Protein AF-A0A7Z9L469-F1 (afdb_monomer_lite)

Radius of gyration: 16.27 Å; chains: 1; bounding box: 32×48×45 Å

Sequence (100 aa):
MPVSLHVGRAPVVVGKNRYGDAFSQDIVPWVNVLEARRKDGGKVAVLFEHPAHPVFTLEAPEGLTADFPGYAVQRLQEALGDEVVAMFVRAALEIQTPSR

Foldseek 3Di:
DDWDKDKDKDFDDPDWDPVPPVDDRDADRIKIWIWTADPVGATQEIEIEGADDQCPCVVPPDDDDPHPQRVVQVVCCVVRDVNYHYYYDYDDNDPPDPDD

Secondary structure (DSSP, 8-state):
--EEEEEEEEE------TTGGGS------EEEEEEEEETTS-EEEEEEEE---S-TTTT-SS----HHHHHHHHHHHHHH-TTSEEEEEEPPS---PPP-

pLDDT: mean 84.03, std 14.21, range [41.22, 97.12]

Structure (mmCIF, N/CA/C/O backbone):
data_AF-A0A7Z9L469-F1
#
_entry.id   AF-A0A7Z9L469-F1
#
loop_
_atom_site.group_PDB
_atom_site.id
_atom_site.type_symbol
_atom_site.label_atom_id
_atom_site.label_alt_id
_atom_site.label_comp_id
_atom_site.label_asym_id
_atom_site.label_entity_id
_atom_site.label_seq_id
_atom_site.pdbx_PDB_ins_code
_atom_site.Cartn_x
_atom_site.Cartn_y
_atom_site.Cartn_z
_atom_site.occupancy
_atom_site.B_iso_or_equiv
_atom_site.auth_seq_id
_atom_site.auth_comp_id
_atom_site.auth_asym_id
_atom_site.auth_atom_id
_atom_site.pdbx_PDB_model_num
ATOM 1 N N . MET A 1 1 ? -5.718 -3.303 23.966 1.00 64.25 1 MET A N 1
ATOM 2 C CA . MET A 1 1 ? -6.958 -3.515 23.184 1.00 64.25 1 MET A CA 1
ATOM 3 C C . MET A 1 1 ? -6.751 -4.732 22.291 1.00 64.25 1 MET A C 1
ATOM 5 O O . MET A 1 1 ? -5.774 -4.721 21.553 1.00 64.25 1 MET A O 1
ATOM 9 N N . PRO A 1 2 ? -7.568 -5.795 22.371 1.00 83.69 2 PRO A N 1
ATOM 10 C CA . PRO A 1 2 ? -7.439 -6.925 21.453 1.00 83.69 2 PRO A CA 1
ATOM 11 C C . PRO A 1 2 ? -7.789 -6.496 20.018 1.00 83.69 2 PRO A C 1
ATOM 13 O O . PRO A 1 2 ? -8.773 -5.785 19.808 1.00 83.69 2 PRO A O 1
ATOM 16 N N . VAL A 1 3 ? -6.993 -6.943 19.047 1.00 91.06 3 VAL A N 1
ATOM 17 C CA . VAL A 1 3 ? -7.186 -6.692 17.610 1.00 91.06 3 VAL A CA 1
ATOM 18 C C . VAL A 1 3 ? -7.482 -7.999 16.873 1.00 91.06 3 VAL A C 1
ATOM 20 O O . VAL A 1 3 ? -7.145 -9.080 17.350 1.00 91.06 3 VAL A O 1
ATOM 23 N N . SER A 1 4 ? -8.121 -7.892 15.713 1.00 93.62 4 SER A N 1
ATOM 24 C CA . SER A 1 4 ? -8.293 -8.977 14.743 1.00 93.62 4 SER A CA 1
ATOM 25 C C . SER A 1 4 ? -7.475 -8.680 13.490 1.00 93.62 4 SER A C 1
ATOM 27 O O . SER A 1 4 ? -7.316 -7.515 13.122 1.00 93.62 4 SER A O 1
ATOM 29 N N . LEU A 1 5 ? -6.953 -9.727 12.852 1.00 94.38 5 LEU A N 1
ATOM 30 C CA . LEU A 1 5 ? -6.179 -9.615 11.620 1.00 94.38 5 LEU A CA 1
ATOM 31 C C . LEU A 1 5 ? -7.048 -9.984 10.421 1.00 94.38 5 LEU A C 1
ATOM 33 O O . LEU A 1 5 ? -7.740 -11.000 10.447 1.00 94.38 5 LEU A O 1
ATOM 37 N N . HIS A 1 6 ? -6.994 -9.160 9.378 1.00 94.56 6 HIS A N 1
ATOM 38 C CA . HIS A 1 6 ? -7.711 -9.376 8.122 1.00 94.56 6 HIS A CA 1
ATOM 39 C C . HIS A 1 6 ? -6.708 -9.346 6.981 1.00 94.56 6 HIS A C 1
ATOM 41 O O . HIS A 1 6 ? -5.904 -8.423 6.899 1.00 94.56 6 HIS A O 1
ATOM 47 N N . VAL A 1 7 ? -6.755 -10.353 6.114 1.00 95.75 7 VAL A N 1
ATOM 48 C CA . VAL A 1 7 ? -5.873 -10.453 4.948 1.00 95.75 7 VAL A CA 1
ATOM 49 C C . VAL A 1 7 ? -6.671 -10.293 3.666 1.00 95.75 7 VAL A C 1
ATOM 51 O O . VAL A 1 7 ? -7.817 -10.736 3.581 1.00 95.75 7 VAL A O 1
ATOM 54 N N . GLY A 1 8 ? -6.059 -9.676 2.663 1.00 95.25 8 GLY A N 1
ATOM 55 C CA . GLY A 1 8 ? -6.687 -9.465 1.368 1.00 95.25 8 GLY A CA 1
ATOM 56 C C . GLY A 1 8 ? -5.680 -9.393 0.231 1.00 95.25 8 GLY A C 1
ATOM 57 O O . GLY A 1 8 ? -4.491 -9.148 0.438 1.00 95.25 8 GLY A O 1
ATOM 58 N N . ARG A 1 9 ? -6.192 -9.597 -0.983 1.00 95.44 9 ARG A N 1
ATOM 59 C CA . ARG A 1 9 ? -5.495 -9.312 -2.236 1.00 95.44 9 ARG A CA 1
ATOM 60 C C . ARG A 1 9 ? -6.368 -8.433 -3.105 1.00 95.44 9 ARG A C 1
ATOM 62 O O . ARG A 1 9 ? -7.570 -8.669 -3.197 1.00 95.44 9 ARG A O 1
ATOM 69 N N . ALA A 1 10 ? -5.750 -7.462 -3.761 1.00 94.25 10 ALA A N 1
ATOM 70 C CA . ALA A 1 10 ? -6.411 -6.637 -4.762 1.00 94.25 10 ALA A CA 1
ATOM 71 C C . ALA A 1 10 ? -5.555 -6.584 -6.035 1.00 94.25 10 ALA A C 1
ATOM 73 O O . ALA A 1 10 ? -4.331 -6.476 -5.914 1.00 94.25 10 ALA A O 1
ATOM 74 N N . PRO A 1 11 ? -6.158 -6.660 -7.237 1.00 94.69 11 PRO A N 1
ATOM 75 C CA . PRO A 1 11 ? -5.417 -6.528 -8.484 1.00 94.69 11 PRO A CA 1
ATOM 76 C C . PRO A 1 11 ? -4.709 -5.174 -8.574 1.00 94.69 11 PRO A C 1
ATOM 78 O O . PRO A 1 11 ? -5.334 -4.133 -8.377 1.00 94.69 11 PRO A O 1
ATOM 81 N N . VAL A 1 12 ? -3.414 -5.185 -8.884 1.00 90.94 12 VAL A N 1
ATOM 82 C CA . VAL A 1 12 ? -2.632 -3.977 -9.178 1.00 90.94 12 VAL A CA 1
ATOM 83 C C . VAL A 1 12 ? -1.393 -4.357 -9.981 1.00 90.94 12 VAL A C 1
ATOM 85 O O . VAL A 1 12 ? -0.850 -5.446 -9.817 1.00 90.94 12 VAL A O 1
ATOM 88 N N . VAL A 1 13 ? -0.933 -3.445 -10.832 1.00 87.88 13 VAL A N 1
ATOM 89 C CA . VAL A 1 13 ? 0.355 -3.550 -11.519 1.00 87.88 13 VAL A CA 1
ATOM 90 C C . VAL A 1 13 ? 1.089 -2.232 -11.327 1.00 87.88 13 VAL A C 1
ATOM 92 O O . VAL A 1 13 ? 0.676 -1.204 -11.856 1.00 87.88 13 VAL A O 1
ATOM 95 N N . VAL A 1 14 ? 2.162 -2.258 -10.534 1.00 86.00 14 VAL A N 1
ATOM 96 C CA . VAL A 1 14 ? 2.957 -1.059 -10.200 1.00 86.00 14 VAL A CA 1
ATOM 97 C C . VAL A 1 14 ? 4.165 -0.895 -11.129 1.00 86.00 14 VAL A C 1
ATOM 99 O O . VAL A 1 14 ? 4.723 0.189 -11.240 1.00 86.00 14 VAL A O 1
ATOM 102 N N . GLY A 1 15 ? 4.583 -1.948 -11.832 1.00 81.56 15 GLY A N 1
ATOM 103 C CA . GLY A 1 15 ? 5.761 -1.900 -12.693 1.00 81.56 15 GLY A CA 1
ATOM 104 C C . GLY A 1 15 ? 5.801 -3.023 -13.721 1.00 81.56 15 GLY A C 1
ATOM 105 O O . GLY A 1 15 ? 4.837 -3.760 -13.902 1.00 81.56 15 GLY A O 1
ATOM 106 N N . LYS A 1 16 ? 6.947 -3.144 -14.391 1.00 83.44 16 LYS A N 1
ATOM 107 C CA . LYS A 1 16 ? 7.237 -4.175 -15.394 1.00 83.44 16 LYS A CA 1
ATOM 108 C C . LYS A 1 16 ? 8.479 -4.968 -15.003 1.00 83.44 16 LYS A C 1
ATOM 110 O O . LYS A 1 16 ? 9.343 -4.440 -14.297 1.00 83.44 16 LYS A O 1
ATOM 115 N N . ASN A 1 17 ? 8.618 -6.190 -15.514 1.00 81.62 17 ASN A N 1
ATOM 116 C CA . ASN A 1 17 ? 9.885 -6.903 -15.406 1.00 81.62 17 ASN A CA 1
ATOM 117 C C . ASN A 1 17 ? 10.950 -6.192 -16.265 1.00 81.62 17 ASN A C 1
ATOM 119 O O . ASN A 1 17 ? 10.809 -6.069 -17.480 1.00 81.62 17 ASN A O 1
ATOM 123 N N . ARG A 1 18 ? 12.013 -5.689 -15.625 1.00 78.56 18 ARG A N 1
ATOM 124 C CA . ARG A 1 18 ? 13.093 -4.947 -16.298 1.00 78.56 18 ARG A CA 1
ATOM 125 C C . ARG A 1 18 ? 14.102 -5.835 -17.026 1.00 78.56 18 ARG A C 1
ATOM 127 O O . ARG A 1 18 ? 14.894 -5.307 -17.798 1.00 78.56 18 ARG A O 1
ATOM 134 N N . TYR A 1 19 ? 14.109 -7.141 -16.757 1.00 75.31 19 TYR A N 1
ATOM 135 C CA . TYR A 1 19 ? 15.079 -8.065 -17.340 1.00 75.31 19 TYR A CA 1
ATOM 136 C C . TYR A 1 19 ? 14.616 -8.699 -18.658 1.00 75.31 19 TYR A C 1
ATOM 138 O O . TYR A 1 19 ? 15.406 -9.395 -19.291 1.00 75.31 19 TYR A O 1
ATOM 146 N N . GLY A 1 20 ? 13.388 -8.417 -19.114 1.00 64.25 20 GLY A N 1
ATOM 147 C CA . GLY A 1 20 ? 12.923 -8.878 -20.426 1.00 64.25 20 GLY A CA 1
ATOM 148 C C . GLY A 1 20 ? 13.036 -10.402 -20.585 1.00 64.25 20 GLY A C 1
ATOM 149 O O . GLY A 1 20 ? 12.933 -11.136 -19.602 1.00 64.25 20 GLY A O 1
ATOM 150 N N . ASP A 1 21 ? 13.284 -10.858 -21.812 1.00 61.72 21 ASP A N 1
ATOM 151 C CA . ASP A 1 21 ? 13.352 -12.278 -22.201 1.00 61.72 21 ASP A CA 1
ATOM 152 C C . ASP A 1 21 ? 14.461 -13.092 -21.503 1.00 61.72 21 ASP A C 1
ATOM 154 O O . ASP A 1 21 ? 14.513 -14.312 -21.647 1.00 61.72 21 ASP A O 1
ATOM 158 N N . ALA A 1 22 ? 15.356 -12.448 -20.741 1.00 63.38 22 ALA A N 1
ATOM 159 C CA . ALA A 1 22 ? 16.365 -13.148 -19.945 1.00 63.38 22 ALA A CA 1
ATOM 160 C C . ALA A 1 22 ? 15.749 -13.931 -18.766 1.00 63.38 22 ALA A C 1
ATOM 162 O O . ALA A 1 22 ? 16.384 -14.846 -18.245 1.00 63.38 22 ALA A O 1
ATOM 163 N N . PHE A 1 23 ? 14.522 -13.581 -18.359 1.00 65.31 23 PHE A N 1
ATOM 164 C CA . PHE A 1 23 ? 13.725 -14.262 -17.333 1.00 65.31 23 PHE A CA 1
ATOM 165 C C . PHE A 1 23 ? 12.246 -14.303 -17.758 1.00 65.31 23 PHE A C 1
ATOM 167 O O . PHE A 1 23 ? 11.885 -13.836 -18.840 1.00 65.31 23 PHE A O 1
ATOM 174 N N . SER A 1 24 ? 11.358 -14.857 -16.922 1.00 68.81 24 SER A N 1
ATOM 175 C CA . SER A 1 24 ? 9.927 -14.825 -17.238 1.00 68.81 24 SER A CA 1
ATOM 176 C C . SER A 1 24 ? 9.397 -13.388 -17.242 1.00 68.81 24 SER A C 1
ATOM 178 O O . SER A 1 24 ? 9.835 -12.542 -16.465 1.00 68.81 24 SER A O 1
ATOM 180 N N . GLN A 1 25 ? 8.419 -13.103 -18.101 1.00 71.81 25 GLN A N 1
ATOM 181 C CA . GLN A 1 25 ? 7.679 -11.835 -18.071 1.00 71.81 25 GLN A CA 1
ATOM 182 C C . GLN A 1 25 ? 6.651 -11.779 -16.933 1.00 71.81 25 GLN A C 1
ATOM 184 O O . GLN A 1 25 ? 5.849 -10.846 -16.878 1.00 71.81 25 GLN A O 1
ATOM 189 N N . ASP A 1 26 ? 6.661 -12.763 -16.031 1.00 77.88 26 ASP A N 1
ATOM 190 C CA . ASP A 1 26 ? 5.683 -12.833 -14.962 1.00 77.88 26 ASP A CA 1
ATOM 191 C C . ASP A 1 26 ? 5.875 -11.660 -14.007 1.00 77.88 26 ASP A C 1
ATOM 193 O O . ASP A 1 26 ? 6.972 -11.337 -13.546 1.00 77.88 26 ASP A O 1
ATOM 197 N N . ILE A 1 27 ? 4.755 -11.026 -13.703 1.00 82.88 27 ILE A N 1
ATOM 198 C CA . ILE A 1 27 ? 4.633 -9.997 -12.685 1.00 82.88 27 ILE A CA 1
ATOM 199 C C . ILE A 1 27 ? 3.634 -10.501 -11.656 1.00 82.88 27 ILE A C 1
ATOM 201 O O . ILE A 1 27 ? 2.681 -11.195 -12.007 1.00 82.88 27 ILE A O 1
ATOM 205 N N . VAL A 1 28 ? 3.816 -10.143 -10.386 1.00 86.44 28 VAL A N 1
ATOM 206 C CA . VAL A 1 28 ? 2.762 -10.357 -9.390 1.00 86.44 28 VAL A CA 1
ATOM 207 C C . VAL A 1 28 ? 1.650 -9.343 -9.684 1.00 86.44 28 VAL A C 1
ATOM 209 O O . VAL A 1 28 ? 1.910 -8.147 -9.579 1.00 86.44 28 VAL A O 1
ATOM 212 N N . PRO A 1 29 ? 0.432 -9.773 -10.066 1.00 90.38 29 PRO A N 1
ATOM 213 C CA . PRO A 1 29 ? -0.613 -8.865 -10.536 1.00 90.38 29 PRO A CA 1
ATOM 214 C C . PRO A 1 29 ? -1.536 -8.400 -9.398 1.00 90.38 29 PRO A C 1
ATOM 216 O O . PRO A 1 29 ? -2.704 -8.079 -9.624 1.00 90.38 29 PRO A O 1
ATOM 219 N N . TRP A 1 30 ? -1.052 -8.421 -8.154 1.00 92.69 30 TRP A N 1
ATOM 220 C CA . TRP A 1 30 ? -1.819 -8.037 -6.974 1.00 92.69 30 TRP A CA 1
ATOM 221 C C . TRP A 1 30 ? -0.934 -7.468 -5.865 1.00 92.69 30 TRP A C 1
ATOM 223 O O . TRP A 1 30 ? 0.249 -7.778 -5.750 1.00 92.69 30 TRP A O 1
ATOM 233 N N . VAL A 1 31 ? -1.554 -6.682 -4.991 1.00 94.25 31 VAL A N 1
ATOM 234 C CA . VAL A 1 31 ? -1.006 -6.273 -3.694 1.00 94.25 31 VAL A CA 1
ATOM 235 C C . VAL A 1 31 ? -1.550 -7.211 -2.624 1.00 94.25 31 VAL A C 1
ATOM 237 O O . VAL A 1 31 ? -2.729 -7.571 -2.671 1.00 94.25 31 VAL A O 1
ATOM 240 N N . ASN A 1 32 ? -0.720 -7.612 -1.662 1.00 95.44 32 ASN A N 1
ATOM 241 C CA . ASN A 1 32 ? -1.214 -8.246 -0.438 1.00 95.44 32 ASN A CA 1
ATOM 242 C C . ASN A 1 32 ? -1.436 -7.172 0.625 1.00 95.44 32 ASN A C 1
ATOM 244 O O . ASN A 1 32 ? -0.634 -6.248 0.745 1.00 95.44 32 ASN A O 1
ATOM 248 N N . VAL A 1 33 ? -2.500 -7.310 1.408 1.00 96.06 33 VAL A N 1
ATOM 249 C CA . VAL A 1 33 ? -2.837 -6.395 2.501 1.00 96.06 33 VAL A CA 1
ATOM 250 C C . VAL A 1 33 ? -3.061 -7.198 3.776 1.00 96.06 33 VAL A C 1
ATOM 252 O O . VAL A 1 33 ? -3.735 -8.228 3.754 1.00 96.06 33 VAL A O 1
ATOM 255 N N . LEU A 1 34 ? -2.516 -6.706 4.884 1.00 96.12 34 LEU A N 1
ATOM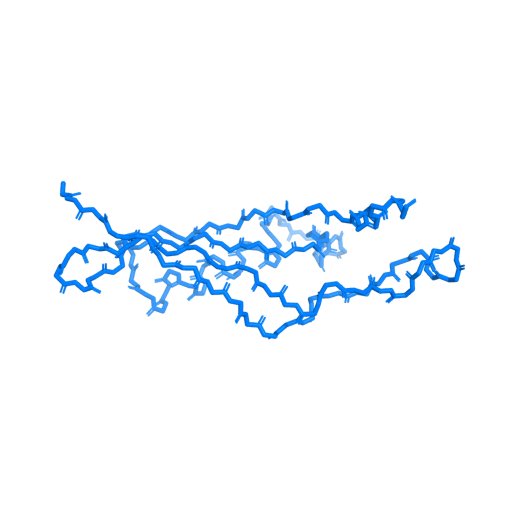 256 C CA . LEU A 1 34 ? -2.798 -7.143 6.242 1.00 96.12 34 LEU A CA 1
ATOM 257 C C . LEU A 1 34 ? -3.317 -5.946 7.039 1.00 96.12 34 LEU A C 1
ATOM 259 O O . LEU A 1 34 ? -2.619 -4.951 7.222 1.00 96.12 34 LEU A O 1
ATOM 263 N N . GLU A 1 35 ? -4.535 -6.057 7.549 1.00 95.69 35 GLU A N 1
ATOM 264 C CA . GLU A 1 35 ? -5.153 -5.042 8.391 1.00 95.69 3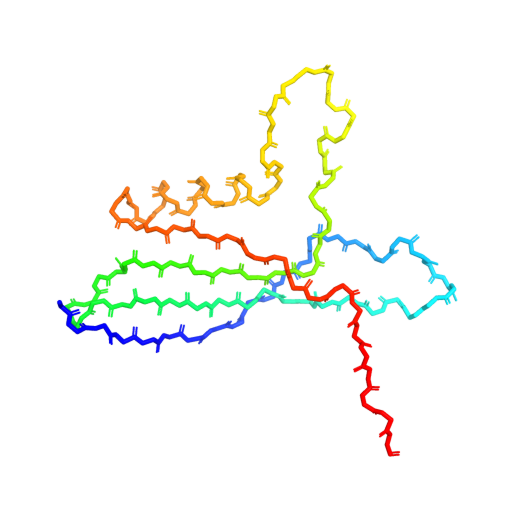5 GLU A CA 1
ATOM 265 C C . GLU A 1 35 ? -5.253 -5.529 9.834 1.00 95.69 35 GLU A C 1
ATOM 267 O O . GLU A 1 35 ? -5.771 -6.617 10.103 1.00 95.69 35 GLU A O 1
ATOM 272 N N . ALA A 1 36 ? -4.836 -4.686 10.775 1.00 95.44 36 ALA A N 1
ATOM 273 C CA . ALA A 1 36 ? -5.152 -4.850 12.186 1.00 95.44 36 ALA A CA 1
ATOM 274 C C . ALA A 1 36 ? -6.392 -4.012 12.515 1.00 95.44 36 ALA A C 1
ATOM 276 O O . ALA A 1 36 ? -6.362 -2.782 12.425 1.00 95.44 36 ALA A O 1
ATOM 277 N N . ARG A 1 37 ? -7.487 -4.669 12.907 1.00 94.44 37 ARG A N 1
ATOM 278 C CA . ARG A 1 37 ? -8.761 -4.021 13.250 1.00 94.44 37 ARG A CA 1
ATOM 279 C C . ARG A 1 37 ? -9.070 -4.168 14.734 1.00 94.44 37 ARG A C 1
ATOM 281 O O . ARG A 1 37 ? -9.003 -5.272 15.280 1.00 94.44 37 ARG A O 1
ATOM 288 N N . ARG A 1 38 ? -9.446 -3.068 15.384 1.00 90.94 38 ARG A N 1
ATOM 289 C CA . ARG A 1 38 ? -10.055 -3.057 16.720 1.00 90.94 38 ARG A CA 1
ATOM 290 C C . ARG A 1 38 ? -11.362 -3.860 16.678 1.00 90.94 38 ARG A C 1
ATOM 292 O O . ARG A 1 38 ? -12.016 -3.945 15.639 1.00 90.94 38 ARG A O 1
ATOM 299 N N . LYS A 1 39 ? -11.766 -4.447 17.809 1.00 85.31 39 LYS A N 1
ATOM 300 C CA . LYS A 1 39 ? -13.031 -5.205 17.898 1.00 85.31 39 LYS A CA 1
ATOM 301 C C . LYS A 1 39 ? -14.284 -4.353 17.653 1.00 85.31 39 LYS A C 1
ATOM 303 O O . LYS A 1 39 ? -15.302 -4.907 17.265 1.00 85.31 39 LYS A O 1
ATOM 308 N N . ASP A 1 40 ? -14.200 -3.042 17.870 1.00 84.06 40 ASP A N 1
ATOM 309 C CA . ASP A 1 40 ? -15.272 -2.072 17.604 1.00 84.06 40 ASP A CA 1
ATOM 310 C C . ASP A 1 40 ? -15.389 -1.673 16.116 1.00 84.06 40 ASP A C 1
ATOM 312 O O . ASP A 1 40 ? -16.274 -0.904 15.755 1.00 84.06 40 ASP A O 1
ATOM 316 N N . GLY A 1 41 ? -14.527 -2.216 15.245 1.00 77.00 41 GLY A N 1
ATOM 317 C CA . GLY A 1 41 ? -14.563 -2.016 13.795 1.00 77.00 41 GLY A CA 1
ATOM 318 C C . GLY A 1 41 ? -13.545 -1.007 13.254 1.00 77.00 41 GLY A C 1
ATOM 319 O O . GLY A 1 41 ? -13.328 -0.971 12.040 1.00 77.00 41 GLY A O 1
ATOM 320 N N . GLY A 1 42 ? -12.872 -0.233 14.113 1.00 86.12 42 GLY A N 1
ATOM 321 C CA . GLY A 1 42 ? -11.841 0.721 13.688 1.00 86.12 42 GLY A CA 1
ATOM 322 C C . GLY A 1 42 ? -10.562 0.042 13.180 1.00 86.12 42 GLY A C 1
ATOM 323 O O . GLY A 1 42 ? -10.135 -0.981 13.718 1.00 86.12 42 GLY A O 1
ATOM 324 N N . LYS A 1 43 ? -9.903 0.609 12.162 1.00 87.19 43 LYS A N 1
ATOM 325 C CA . LYS A 1 43 ? -8.558 0.163 11.747 1.00 87.19 43 LYS A CA 1
ATOM 326 C C . LYS A 1 43 ? -7.506 0.752 12.689 1.00 87.19 43 LYS A C 1
ATOM 328 O O . LYS A 1 43 ? -7.662 1.865 13.174 1.00 87.19 43 LYS A O 1
ATOM 333 N N . VAL A 1 44 ? -6.458 -0.017 12.969 1.00 93.06 44 VAL A N 1
ATOM 334 C CA . VAL A 1 44 ? -5.281 0.424 13.742 1.00 93.06 44 VAL A CA 1
ATOM 335 C C . VAL A 1 44 ? -4.070 0.535 12.832 1.00 93.06 44 VAL A C 1
ATOM 337 O O . V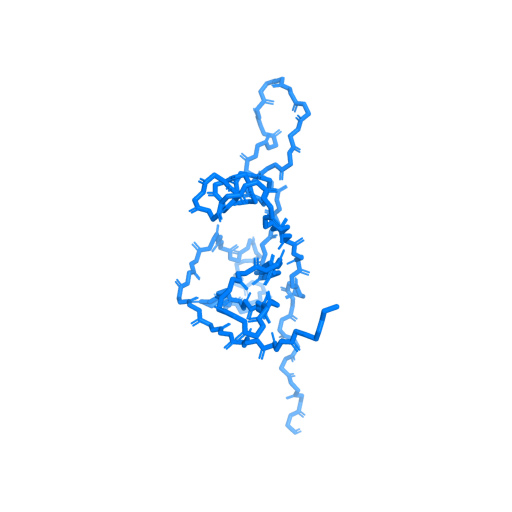AL A 1 44 ? -3.307 1.489 12.922 1.00 93.06 44 VAL A O 1
ATOM 340 N N . ALA A 1 45 ? -3.896 -0.450 11.954 1.00 95.06 45 ALA A N 1
ATOM 341 C CA . ALA A 1 45 ? -2.777 -0.482 11.034 1.00 95.06 45 ALA A CA 1
ATOM 342 C C . ALA A 1 45 ? -3.152 -1.181 9.729 1.00 95.06 45 ALA A C 1
ATOM 344 O O . ALA A 1 45 ? -3.982 -2.096 9.719 1.00 95.06 45 ALA A O 1
ATOM 345 N N . VAL A 1 46 ? -2.492 -0.766 8.653 1.00 96.25 46 VAL A N 1
ATOM 346 C CA . VAL A 1 46 ? -2.547 -1.396 7.336 1.00 96.25 46 VAL A CA 1
ATOM 347 C C . VAL A 1 46 ? -1.115 -1.622 6.867 1.00 96.25 46 VAL A C 1
ATOM 349 O O . VAL A 1 46 ? -0.367 -0.671 6.661 1.00 96.25 46 VAL A O 1
ATOM 352 N N . LEU A 1 47 ? -0.736 -2.882 6.692 1.00 96.62 47 LEU A N 1
ATOM 353 C CA . LEU A 1 47 ? 0.490 -3.278 6.015 1.00 96.62 47 LEU A CA 1
ATOM 354 C C . LEU A 1 47 ? 0.123 -3.738 4.608 1.00 96.62 47 LEU A C 1
ATOM 356 O O . LEU A 1 47 ? -0.763 -4.576 4.453 1.00 96.62 47 LEU A O 1
ATOM 360 N N . PHE A 1 48 ? 0.808 -3.229 3.593 1.00 96.12 48 PHE A N 1
ATOM 361 C CA . PHE A 1 48 ? 0.651 -3.712 2.228 1.00 96.12 48 PHE A CA 1
ATOM 362 C C . PHE A 1 48 ? 2.002 -4.029 1.596 1.00 96.12 48 PHE A C 1
ATOM 364 O O . PHE A 1 48 ? 3.010 -3.384 1.892 1.00 96.12 48 PHE A O 1
ATOM 371 N N . GLU A 1 49 ? 2.022 -5.036 0.726 1.00 94.81 49 GLU A N 1
ATOM 372 C CA . GLU A 1 49 ? 3.230 -5.438 0.013 1.00 94.81 49 GLU A CA 1
ATOM 373 C C . GLU A 1 49 ? 3.000 -5.658 -1.479 1.00 94.81 49 GLU A C 1
ATOM 375 O O . GLU A 1 49 ? 1.973 -6.180 -1.920 1.00 94.81 49 GLU A O 1
ATOM 380 N N . HIS A 1 50 ? 4.004 -5.265 -2.257 1.00 92.62 50 HIS A N 1
ATOM 381 C CA . HIS A 1 50 ? 4.073 -5.518 -3.688 1.00 92.62 50 HIS A CA 1
ATOM 382 C C . HIS A 1 50 ? 5.545 -5.620 -4.118 1.00 92.62 50 HIS A C 1
ATOM 384 O O . HIS A 1 50 ? 6.376 -4.836 -3.638 1.00 92.62 50 HIS A O 1
ATOM 390 N N . PRO A 1 51 ? 5.907 -6.540 -5.028 1.00 89.25 51 PRO A N 1
ATOM 391 C CA . PRO A 1 51 ? 7.261 -6.616 -5.564 1.00 89.25 51 PRO A CA 1
ATOM 392 C C . PRO A 1 51 ? 7.458 -5.531 -6.628 1.00 89.25 51 PRO A C 1
ATOM 394 O O . PRO A 1 51 ? 7.154 -5.710 -7.803 1.00 89.25 51 PRO A O 1
ATOM 397 N N . ALA A 1 52 ? 7.918 -4.358 -6.202 1.00 88.31 52 ALA A N 1
ATOM 398 C CA . ALA A 1 52 ? 8.311 -3.270 -7.091 1.00 88.31 52 ALA A CA 1
ATOM 399 C C . ALA A 1 52 ? 9.470 -2.469 -6.483 1.00 88.31 52 ALA A C 1
ATOM 401 O O . ALA A 1 52 ? 9.541 -2.259 -5.268 1.00 88.31 52 ALA A O 1
ATOM 402 N N . HIS A 1 53 ? 10.393 -2.026 -7.336 1.00 89.44 53 HIS A N 1
ATOM 403 C CA . HIS A 1 53 ? 11.484 -1.148 -6.924 1.00 89.44 53 HIS A CA 1
ATOM 404 C C . HIS A 1 53 ? 10.978 0.303 -6.797 1.00 89.44 53 HIS A C 1
ATOM 406 O O . HIS A 1 53 ? 10.383 0.801 -7.752 1.00 89.44 53 HIS A O 1
ATOM 412 N N . PRO A 1 54 ? 11.212 0.990 -5.661 1.00 89.56 54 PRO A N 1
ATOM 413 C CA . PRO A 1 54 ? 10.877 2.405 -5.486 1.00 89.56 54 PRO A CA 1
ATOM 414 C C . PRO A 1 54 ? 11.925 3.273 -6.184 1.00 89.56 54 PRO A C 1
ATOM 416 O O . PRO A 1 54 ? 12.911 3.681 -5.575 1.00 89.56 54 PRO A O 1
ATOM 419 N N . VAL A 1 55 ? 11.766 3.422 -7.496 1.00 88.06 55 VAL A N 1
ATOM 420 C CA . VAL A 1 55 ? 12.715 4.125 -8.369 1.00 88.06 55 VAL A CA 1
ATOM 421 C C . VAL A 1 55 ? 12.028 5.103 -9.328 1.00 88.06 55 VAL A C 1
ATOM 423 O O . VAL A 1 55 ? 12.641 5.532 -10.302 1.00 88.06 55 VAL A O 1
ATOM 426 N N . PHE A 1 56 ? 10.762 5.453 -9.081 1.00 85.38 56 PHE A N 1
ATOM 427 C CA . PHE A 1 56 ? 9.994 6.365 -9.938 1.00 85.38 56 PHE A CA 1
ATOM 428 C C . PHE A 1 56 ? 10.568 7.779 -9.933 1.00 85.38 56 PHE A C 1
ATOM 430 O O . PHE A 1 56 ? 10.413 8.505 -10.910 1.00 85.38 56 PHE A O 1
ATOM 437 N N . THR A 1 57 ? 11.227 8.176 -8.846 1.00 83.81 57 THR A N 1
ATOM 438 C CA . THR A 1 57 ? 11.753 9.534 -8.681 1.00 83.81 57 THR A CA 1
ATOM 439 C C . THR A 1 57 ? 13.274 9.609 -8.794 1.00 83.81 57 THR A C 1
ATOM 441 O O . THR A 1 57 ? 13.846 10.623 -8.411 1.00 83.81 57 THR A O 1
ATOM 444 N N . LEU A 1 58 ? 13.952 8.572 -9.309 1.00 74.62 58 LEU A N 1
ATOM 445 C CA . LEU A 1 58 ? 15.419 8.574 -9.465 1.00 74.62 58 LEU A CA 1
ATOM 446 C C . LEU A 1 58 ? 15.938 9.723 -10.347 1.00 74.62 58 LEU A C 1
ATOM 448 O O . LEU A 1 58 ? 17.065 10.165 -10.159 1.00 74.62 58 LEU A O 1
ATOM 452 N N . GLU A 1 59 ? 15.127 10.192 -11.296 1.00 74.88 59 GLU A N 1
ATOM 453 C CA . GLU A 1 59 ? 15.470 11.289 -12.213 1.00 74.88 59 GLU A CA 1
ATOM 454 C C . GLU A 1 59 ? 14.915 12.649 -11.753 1.00 74.88 59 GLU A C 1
ATOM 456 O O . GLU A 1 59 ? 15.051 13.647 -12.460 1.00 74.88 59 GLU A O 1
ATOM 461 N N . ALA A 1 60 ? 14.266 12.711 -10.583 1.00 71.00 60 ALA A N 1
ATOM 462 C CA . ALA A 1 60 ? 13.724 13.961 -10.068 1.00 71.00 60 ALA A CA 1
ATOM 463 C C . ALA A 1 60 ? 14.877 14.891 -9.626 1.00 71.00 60 ALA A C 1
ATOM 465 O O . ALA A 1 60 ? 15.731 14.453 -8.854 1.00 71.00 60 ALA A O 1
ATOM 466 N N . PRO A 1 61 ? 14.912 16.159 -10.088 1.00 60.44 61 PRO A N 1
ATOM 467 C CA . PRO A 1 61 ? 16.094 17.003 -9.952 1.00 60.44 61 PRO A CA 1
ATOM 468 C C . PRO A 1 61 ? 16.507 17.294 -8.506 1.00 60.44 61 PRO A C 1
ATOM 470 O O . PRO A 1 61 ? 17.700 17.404 -8.262 1.00 60.44 61 PRO A O 1
ATOM 473 N N . GLU A 1 62 ? 15.574 17.374 -7.549 1.00 65.69 62 GLU A N 1
ATOM 474 C CA . GLU A 1 62 ? 15.860 17.692 -6.142 1.00 65.69 62 GLU A CA 1
ATOM 475 C C . GLU A 1 62 ? 14.776 17.126 -5.198 1.00 65.69 62 GLU A C 1
ATOM 477 O O . GLU A 1 62 ? 13.580 17.273 -5.455 1.00 65.69 62 GLU A O 1
ATOM 482 N N . GLY A 1 63 ? 15.193 16.510 -4.080 1.00 70.44 63 GLY A N 1
ATOM 483 C CA . GLY A 1 63 ? 14.320 16.163 -2.946 1.00 70.44 63 GLY A CA 1
ATOM 484 C C . GLY A 1 63 ? 14.513 14.751 -2.374 1.00 70.44 63 GLY A C 1
ATOM 485 O O . GLY A 1 63 ? 14.447 13.756 -3.092 1.00 70.44 63 GLY A O 1
ATOM 486 N N . LEU A 1 64 ? 14.697 14.648 -1.051 1.00 83.38 64 LEU A N 1
ATOM 487 C CA . LEU A 1 64 ? 14.610 13.370 -0.337 1.00 83.38 64 LEU A CA 1
ATOM 488 C C . LEU A 1 64 ? 13.154 12.887 -0.364 1.00 83.38 64 LEU A C 1
ATOM 490 O O . LEU A 1 64 ? 12.262 13.574 0.129 1.00 83.38 64 LEU A O 1
ATOM 494 N N . THR A 1 65 ? 12.915 11.705 -0.925 1.00 88.62 65 THR A N 1
ATOM 495 C CA . THR A 1 65 ? 11.569 11.152 -1.111 1.00 88.62 65 THR A CA 1
ATOM 496 C C . THR A 1 65 ? 11.517 9.677 -0.739 1.00 88.62 65 THR A C 1
ATOM 498 O O . THR A 1 65 ? 12.499 8.947 -0.859 1.00 88.62 65 THR A O 1
ATOM 501 N N . ALA A 1 66 ? 10.341 9.242 -0.289 1.00 90.50 66 ALA A N 1
ATOM 502 C CA . ALA A 1 66 ? 10.016 7.843 -0.042 1.00 90.50 66 ALA A CA 1
ATOM 503 C C . ALA A 1 66 ? 9.372 7.155 -1.268 1.00 90.50 66 ALA A C 1
ATOM 505 O O . ALA A 1 66 ? 8.880 6.036 -1.132 1.00 90.50 66 ALA A O 1
ATOM 506 N N . ASP A 1 67 ? 9.395 7.809 -2.441 1.00 92.19 67 ASP A N 1
ATOM 507 C CA . ASP A 1 67 ? 8.917 7.313 -3.746 1.00 92.19 67 ASP A CA 1
ATOM 508 C C . ASP A 1 67 ? 7.430 6.867 -3.698 1.00 92.19 67 ASP A C 1
ATOM 510 O O . ASP A 1 67 ? 6.666 7.291 -2.821 1.00 92.19 67 ASP A O 1
ATOM 514 N N . PHE A 1 68 ? 6.981 6.027 -4.637 1.00 92.12 68 PHE A N 1
ATOM 515 C CA . PHE A 1 68 ? 5.611 5.518 -4.697 1.00 92.12 68 PHE A CA 1
ATOM 516 C C . PHE A 1 68 ? 5.141 4.866 -3.381 1.00 92.12 68 PHE A C 1
ATOM 518 O O . PHE A 1 68 ? 3.970 5.060 -3.042 1.00 92.12 68 PHE A O 1
ATOM 525 N N . PRO A 1 69 ? 5.978 4.143 -2.594 1.00 95.06 69 PRO A N 1
ATOM 526 C CA . PRO A 1 69 ? 5.541 3.611 -1.309 1.00 95.06 69 PRO A CA 1
ATOM 527 C C . PRO A 1 69 ? 5.165 4.707 -0.321 1.00 95.06 69 PRO A C 1
ATOM 529 O O . PRO A 1 69 ? 4.119 4.619 0.318 1.00 95.06 69 PRO A O 1
ATOM 532 N N . GLY A 1 70 ? 5.995 5.749 -0.220 1.00 94.56 70 GLY A N 1
ATOM 533 C CA . GLY A 1 70 ? 5.726 6.898 0.636 1.00 94.56 70 GLY A CA 1
ATOM 534 C C . GLY A 1 70 ? 4.459 7.631 0.222 1.00 94.56 70 GLY A C 1
ATOM 535 O O . GLY A 1 70 ? 3.621 7.936 1.067 1.00 94.56 70 GLY A O 1
ATOM 536 N N . TYR A 1 71 ? 4.275 7.832 -1.085 1.00 93.88 71 TYR A N 1
ATOM 537 C CA . TYR A 1 71 ? 3.052 8.418 -1.626 1.00 93.88 71 TYR A CA 1
ATOM 538 C C . TYR A 1 71 ? 1.813 7.583 -1.266 1.00 93.88 71 TYR A C 1
ATOM 540 O O . TYR A 1 71 ? 0.818 8.130 -0.796 1.00 93.88 71 TYR A O 1
ATOM 548 N N . ALA A 1 72 ? 1.871 6.258 -1.426 1.00 95.31 72 ALA A N 1
ATOM 549 C CA . ALA A 1 72 ? 0.766 5.364 -1.084 1.00 95.31 72 ALA A CA 1
ATOM 550 C C . ALA A 1 72 ? 0.451 5.369 0.422 1.00 95.31 72 ALA A C 1
ATOM 552 O O . ALA A 1 72 ? -0.714 5.461 0.806 1.00 95.31 72 ALA A O 1
ATOM 553 N N . VAL A 1 73 ? 1.478 5.336 1.278 1.00 96.50 73 VAL A N 1
ATOM 554 C CA . VAL A 1 73 ? 1.336 5.449 2.739 1.00 96.50 73 VAL A CA 1
ATOM 555 C C . VAL A 1 73 ? 0.690 6.780 3.132 1.00 96.50 73 VAL A C 1
ATOM 557 O O . VAL A 1 73 ? -0.199 6.799 3.983 1.00 96.50 73 VAL A O 1
ATOM 560 N N . GLN A 1 74 ? 1.087 7.886 2.500 1.00 95.62 74 GLN A N 1
ATOM 561 C CA . GLN A 1 74 ? 0.481 9.195 2.738 1.00 95.62 74 GLN A CA 1
ATOM 562 C C . GLN A 1 74 ? -1.005 9.203 2.348 1.00 95.62 74 GLN A C 1
ATOM 564 O O . GLN A 1 74 ? -1.845 9.585 3.158 1.00 95.62 74 GLN A O 1
ATOM 569 N N . ARG A 1 75 ? -1.347 8.722 1.144 1.00 96.00 75 ARG A N 1
ATOM 570 C CA . ARG A 1 75 ? -2.744 8.658 0.674 1.00 96.00 75 ARG A CA 1
ATOM 571 C C . ARG A 1 75 ? -3.620 7.773 1.563 1.00 96.00 75 ARG A C 1
ATOM 573 O O . ARG A 1 75 ? -4.780 8.099 1.791 1.00 96.00 75 ARG A O 1
ATOM 580 N N . LEU A 1 76 ? -3.085 6.658 2.065 1.00 94.81 76 LEU A N 1
ATOM 581 C CA . LEU A 1 76 ? -3.815 5.775 2.977 1.00 94.81 76 LEU A CA 1
ATOM 582 C C . LEU A 1 76 ? -4.087 6.443 4.325 1.00 94.81 76 LEU A C 1
ATOM 584 O O . LEU A 1 76 ? -5.195 6.314 4.833 1.00 94.81 76 LEU A O 1
ATOM 588 N N . GLN A 1 77 ? -3.115 7.162 4.887 1.00 94.44 77 GLN A N 1
ATOM 589 C CA . GLN A 1 77 ? -3.318 7.903 6.137 1.00 94.44 77 GLN A CA 1
ATOM 590 C C . GLN A 1 77 ? -4.353 9.020 5.963 1.00 94.44 77 GLN A C 1
ATOM 592 O O . GLN A 1 77 ? -5.284 9.106 6.754 1.00 94.44 77 GLN A O 1
ATOM 597 N N . GLU A 1 78 ? -4.283 9.787 4.871 1.00 94.75 78 GLU A N 1
ATOM 598 C CA . GLU A 1 78 ? -5.284 10.819 4.557 1.00 94.75 78 GLU A CA 1
ATOM 599 C C . GLU A 1 78 ? -6.700 10.239 4.402 1.00 94.75 78 GLU A C 1
ATOM 601 O O . GLU A 1 78 ? -7.677 10.853 4.825 1.00 94.75 78 GLU A O 1
ATOM 606 N N . ALA A 1 79 ? -6.828 9.047 3.809 1.00 94.38 79 ALA A N 1
ATOM 607 C CA . ALA A 1 79 ? -8.121 8.406 3.579 1.00 94.38 79 ALA A CA 1
ATOM 608 C C . ALA A 1 79 ? -8.690 7.686 4.815 1.00 94.38 79 ALA A C 1
ATOM 610 O O . ALA A 1 79 ? -9.909 7.575 4.954 1.00 94.38 79 ALA A O 1
ATOM 611 N N . LEU A 1 80 ? -7.830 7.140 5.679 1.00 91.75 80 LEU A N 1
ATOM 612 C CA . LEU A 1 80 ? -8.229 6.309 6.822 1.00 91.75 80 LEU A CA 1
ATOM 613 C C . LEU A 1 80 ? -8.183 7.054 8.164 1.00 91.75 80 LEU A C 1
ATOM 615 O O . LEU A 1 80 ? -8.749 6.559 9.141 1.00 91.75 80 LEU A O 1
ATOM 619 N N . GLY A 1 81 ? -7.558 8.231 8.193 1.00 91.56 81 GLY A N 1
ATOM 620 C CA . GLY A 1 81 ? -7.338 9.060 9.372 1.00 91.56 81 GLY A CA 1
ATOM 621 C C . GLY A 1 81 ? -5.960 8.847 10.004 1.00 91.56 81 GLY A C 1
ATOM 622 O O . GLY A 1 81 ? -5.410 7.745 9.979 1.00 91.56 81 GLY A O 1
ATOM 623 N N . ASP A 1 82 ? -5.444 9.904 10.637 1.00 83.69 82 ASP A N 1
ATOM 624 C CA . ASP A 1 82 ? -4.086 9.978 11.211 1.00 83.69 82 ASP A CA 1
ATOM 625 C C . ASP A 1 82 ? -3.822 8.967 12.345 1.00 83.69 82 ASP A C 1
ATOM 627 O O . ASP A 1 82 ? -2.680 8.665 12.681 1.00 83.69 82 ASP A O 1
ATOM 631 N N . GLU A 1 83 ? -4.881 8.405 12.929 1.00 88.56 83 GLU A N 1
ATOM 632 C CA . GLU A 1 83 ? -4.820 7.349 13.950 1.00 88.56 83 GLU A CA 1
ATOM 633 C C . GLU A 1 83 ? -4.477 5.961 13.365 1.00 88.56 83 GLU A C 1
ATOM 635 O O . GLU A 1 83 ? -4.264 5.004 14.117 1.00 88.56 83 GLU A O 1
ATOM 640 N N . VAL A 1 84 ? -4.460 5.817 12.033 1.00 93.38 84 VAL A N 1
ATOM 641 C CA . VAL A 1 84 ? -4.154 4.561 11.338 1.00 93.38 84 VAL A CA 1
ATOM 642 C C . VAL A 1 84 ? -2.712 4.559 10.853 1.00 93.38 84 VAL A C 1
ATOM 644 O O . VAL A 1 84 ? -2.315 5.356 10.010 1.00 93.38 84 VAL A O 1
ATOM 647 N N . VAL A 1 85 ? -1.937 3.573 11.298 1.00 95.38 85 VAL A N 1
ATOM 648 C CA . VAL A 1 85 ? -0.557 3.393 10.835 1.00 95.38 85 VAL A CA 1
ATOM 649 C C . VAL A 1 85 ? -0.546 2.628 9.510 1.00 95.38 85 VAL A C 1
ATOM 651 O O . VAL A 1 85 ? -0.818 1.425 9.478 1.00 95.38 85 VAL A O 1
ATOM 654 N N . ALA A 1 86 ? -0.212 3.301 8.409 1.00 97.12 86 ALA A N 1
ATOM 655 C CA . ALA A 1 86 ? -0.025 2.664 7.105 1.00 97.12 86 ALA A CA 1
ATOM 656 C C . ALA A 1 86 ? 1.461 2.376 6.838 1.00 97.12 86 ALA A C 1
ATOM 658 O O . ALA A 1 86 ? 2.321 3.224 7.064 1.00 97.12 86 ALA A O 1
ATOM 659 N N . MET A 1 87 ? 1.769 1.180 6.340 1.00 97.06 87 MET A N 1
ATOM 660 C CA . MET A 1 87 ? 3.138 0.729 6.087 1.00 97.06 87 MET A CA 1
ATOM 661 C C . MET A 1 87 ? 3.225 -0.029 4.769 1.00 97.06 87 MET A C 1
ATOM 663 O O . MET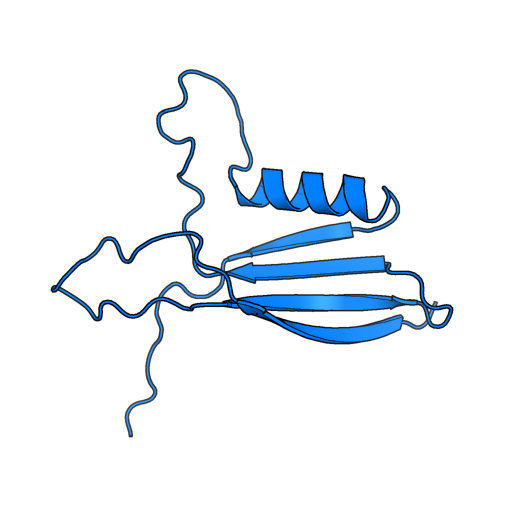 A 1 87 ? 2.359 -0.846 4.455 1.00 97.06 87 MET A O 1
ATOM 667 N N . PHE A 1 88 ? 4.319 0.187 4.045 1.00 96.00 88 PHE A N 1
ATOM 668 C CA . PHE A 1 88 ? 4.685 -0.609 2.881 1.00 96.00 88 PHE A CA 1
ATOM 669 C C .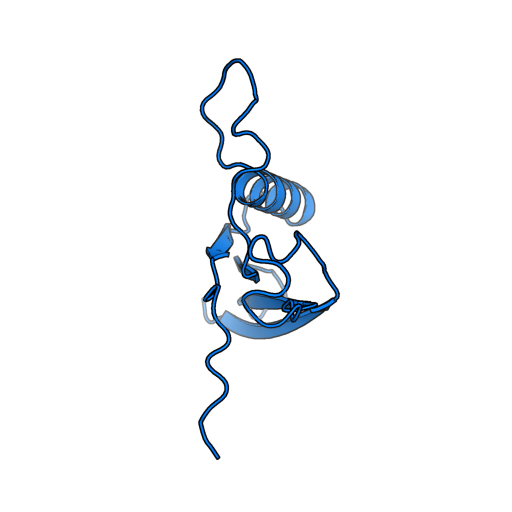 PHE A 1 88 ? 5.870 -1.514 3.203 1.00 96.00 88 PHE A C 1
ATOM 671 O O . PHE A 1 88 ? 6.864 -1.061 3.772 1.00 96.00 88 PHE A O 1
ATOM 678 N N . VAL A 1 89 ? 5.799 -2.767 2.762 1.00 93.75 89 VAL A N 1
ATOM 679 C CA . VAL A 1 89 ? 6.948 -3.676 2.715 1.00 93.75 89 VAL A CA 1
ATOM 680 C C . VAL A 1 89 ? 7.148 -4.148 1.282 1.00 93.75 89 VAL A C 1
ATOM 682 O O . VAL A 1 89 ? 6.206 -4.465 0.561 1.00 93.75 89 VAL A O 1
ATOM 685 N N . ARG A 1 90 ? 8.405 -4.194 0.848 1.00 85.50 90 ARG A N 1
ATOM 686 C CA . ARG A 1 90 ? 8.749 -4.754 -0.456 1.00 85.50 90 ARG A CA 1
ATOM 687 C C . ARG A 1 90 ? 8.688 -6.280 -0.371 1.00 85.50 90 ARG A C 1
ATOM 689 O O . ARG A 1 90 ? 9.458 -6.869 0.384 1.00 85.50 90 ARG A O 1
ATOM 696 N N . ALA A 1 91 ? 7.822 -6.896 -1.171 1.00 79.12 91 ALA A N 1
ATOM 697 C CA . ALA A 1 91 ? 7.792 -8.349 -1.329 1.00 79.12 91 ALA A CA 1
ATOM 698 C C . ALA A 1 91 ? 9.024 -8.846 -2.113 1.00 79.12 91 ALA A C 1
ATOM 700 O O . ALA A 1 91 ? 9.700 -8.062 -2.790 1.00 79.12 91 ALA A O 1
ATOM 701 N N . ALA A 1 92 ? 9.308 -10.150 -2.051 1.00 68.12 92 ALA A N 1
ATOM 702 C CA . ALA A 1 92 ? 10.376 -10.756 -2.843 1.00 68.12 92 ALA A CA 1
ATOM 703 C C . ALA A 1 92 ? 10.160 -10.480 -4.342 1.00 68.12 92 ALA A C 1
ATOM 705 O O . ALA A 1 92 ? 9.099 -10.763 -4.892 1.00 68.12 92 ALA A O 1
ATOM 706 N N . LEU A 1 93 ? 11.177 -9.914 -4.996 1.00 58.97 93 LEU A N 1
ATOM 707 C CA . LEU A 1 93 ? 11.166 -9.577 -6.426 1.00 58.97 93 LEU A CA 1
ATOM 708 C C . LEU A 1 93 ? 11.356 -10.791 -7.346 1.00 58.97 93 LEU A C 1
ATOM 710 O O . LEU A 1 93 ? 11.303 -10.645 -8.563 1.00 58.97 93 LEU A O 1
ATOM 714 N N . GLU A 1 94 ? 11.572 -11.970 -6.769 1.00 51.66 94 GLU A N 1
ATOM 715 C CA . GLU A 1 94 ? 11.839 -13.213 -7.476 1.00 51.66 94 GLU A CA 1
ATOM 716 C C . GLU A 1 94 ? 10.811 -14.258 -7.038 1.00 51.66 94 GLU A C 1
ATOM 718 O O . GLU A 1 94 ? 10.759 -14.656 -5.872 1.00 51.66 94 GLU A O 1
ATO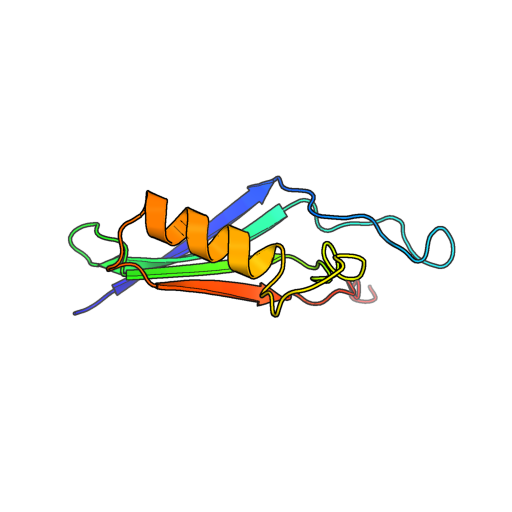M 723 N N . ILE A 1 95 ? 9.965 -14.690 -7.972 1.00 53.59 95 ILE A N 1
ATOM 724 C CA . ILE A 1 95 ? 9.107 -15.854 -7.765 1.00 53.59 95 ILE A CA 1
ATOM 725 C C . ILE A 1 95 ? 9.988 -17.078 -8.024 1.00 53.59 95 ILE A C 1
ATOM 727 O O . ILE A 1 95 ? 10.086 -17.554 -9.154 1.00 53.59 95 ILE A O 1
ATOM 731 N N . GLN A 1 96 ? 10.651 -17.599 -6.989 1.00 43.31 96 GLN A N 1
ATOM 732 C CA . GLN A 1 96 ? 11.173 -18.960 -7.072 1.00 43.31 96 GLN A CA 1
ATOM 733 C C . GLN A 1 96 ? 9.971 -19.898 -7.123 1.00 43.31 96 GLN A C 1
ATOM 735 O O . GLN A 1 96 ? 9.294 -20.139 -6.123 1.00 43.31 96 GLN A O 1
ATOM 740 N N . THR A 1 97 ? 9.665 -20.389 -8.321 1.00 45.34 97 THR A N 1
ATOM 741 C CA . THR A 1 97 ? 8.693 -21.469 -8.468 1.00 45.34 97 THR A CA 1
ATOM 742 C C . THR A 1 97 ? 9.320 -22.693 -7.801 1.00 45.34 97 THR A C 1
ATOM 744 O O . THR A 1 97 ? 10.442 -23.043 -8.176 1.00 45.34 97 THR A O 1
ATOM 747 N N . PRO A 1 98 ? 8.677 -23.334 -6.808 1.00 41.22 98 PRO A N 1
ATOM 748 C CA . PRO A 1 98 ? 9.227 -24.551 -6.231 1.00 41.22 98 PRO A CA 1
ATOM 749 C C . PRO A 1 98 ? 9.428 -25.568 -7.358 1.00 41.22 98 PRO A C 1
ATOM 751 O O . PRO A 1 98 ? 8.512 -25.817 -8.148 1.00 41.22 98 PRO A O 1
ATOM 754 N N . SER A 1 99 ? 10.641 -26.111 -7.468 1.00 48.41 99 SER A N 1
ATOM 755 C CA . SER A 1 99 ? 10.921 -27.241 -8.352 1.00 48.41 99 SER A CA 1
ATOM 756 C C . SER A 1 99 ? 9.959 -28.373 -8.000 1.00 48.41 99 SER A C 1
ATOM 758 O O . SER A 1 99 ? 9.855 -28.733 -6.826 1.00 48.41 99 SER A O 1
ATOM 760 N N . ARG A 1 100 ? 9.229 -28.854 -9.013 1.00 46.09 100 ARG A N 1
ATOM 761 C CA . ARG A 1 100 ? 8.307 -29.992 -8.910 1.00 46.09 100 ARG A CA 1
ATOM 762 C C . ARG A 1 100 ? 8.998 -31.242 -8.385 1.00 46.09 100 ARG A C 1
ATOM 764 O O . ARG A 1 100 ? 10.176 -31.446 -8.755 1.00 46.09 100 ARG A O 1
#